Protein AF-A0A169YFP2-F1 (afdb_monomer_lite)

Sequence (176 aa):
MEELATPPTAYTSINGSKLRIAKGGKMVPLHTVLEIKTRTMRKPLAIRDVAPQLWISQTPNLVRAHHNYGEFDKAQTENVAAQIEEWENENEPALEKLGWLIKQITAIAKDCGGQAKVEYDPQGNRLVVSPDCGKRMLPADLYSKWNIESSYREPETAIIEHGGAEFTAEVKETRN

Structure (mmCIF, N/CA/C/O backbone):
data_AF-A0A169YFP2-F1
#
_entry.id   AF-A0A169YFP2-F1
#
loop_
_atom_site.group_PDB
_atom_site.id
_atom_site.type_symbol
_atom_site.label_atom_id
_atom_site.label_alt_id
_atom_site.label_comp_id
_atom_site.label_asym_id
_atom_site.label_entity_id
_atom_site.label_seq_id
_atom_site.pdbx_PDB_ins_code
_atom_site.Cartn_x
_atom_site.Cartn_y
_atom_site.Cartn_z
_atom_site.occupancy
_atom_site.B_iso_or_equiv
_atom_site.auth_seq_id
_atom_site.auth_comp_id
_atom_site.auth_asym_id
_atom_site.auth_atom_id
_atom_site.pdbx_PDB_model_num
ATOM 1 N N . MET A 1 1 ? 0.010 -32.913 -12.570 1.00 39.53 1 MET A N 1
ATOM 2 C CA . MET A 1 1 ? -1.255 -33.459 -12.042 1.00 39.53 1 MET A CA 1
ATOM 3 C C . MET A 1 1 ? -1.673 -32.503 -10.943 1.00 39.53 1 MET A C 1
ATOM 5 O O . MET A 1 1 ? -0.994 -32.439 -9.931 1.00 39.53 1 MET A O 1
ATOM 9 N N . GLU A 1 2 ? -2.630 -31.628 -11.231 1.00 47.50 2 GLU A N 1
ATOM 10 C CA . GLU A 1 2 ? -3.085 -30.599 -10.295 1.00 47.50 2 GLU A CA 1
ATOM 11 C C . GLU A 1 2 ? -4.056 -31.261 -9.313 1.00 47.50 2 GLU A C 1
ATOM 13 O O . GLU A 1 2 ? -5.073 -31.822 -9.718 1.00 47.50 2 GLU A O 1
ATOM 18 N N . GLU A 1 3 ? -3.678 -31.304 -8.039 1.00 55.47 3 GLU A N 1
ATOM 19 C CA . GLU A 1 3 ? -4.498 -31.868 -6.974 1.00 55.47 3 GLU A CA 1
ATOM 20 C C . GLU A 1 3 ? -5.675 -30.913 -6.723 1.00 55.47 3 GLU A C 1
ATOM 22 O O . GLU A 1 3 ? -5.519 -29.853 -6.115 1.00 55.47 3 GLU A O 1
ATOM 27 N N . LEU A 1 4 ? -6.850 -31.247 -7.265 1.00 55.12 4 LEU A N 1
ATOM 28 C CA . LEU A 1 4 ? -8.088 -30.517 -6.998 1.00 55.12 4 LEU A CA 1
ATOM 29 C C . LEU A 1 4 ? -8.367 -30.573 -5.494 1.00 55.12 4 LEU A C 1
ATOM 31 O O . LEU A 1 4 ? -8.584 -31.650 -4.940 1.00 55.12 4 LEU A O 1
ATOM 35 N N . ALA A 1 5 ? -8.344 -29.412 -4.839 1.00 62.41 5 ALA A N 1
ATOM 36 C CA . ALA A 1 5 ? -8.546 -29.302 -3.403 1.00 62.41 5 ALA A CA 1
ATOM 37 C C . ALA A 1 5 ? -9.868 -29.970 -2.989 1.00 62.41 5 ALA A C 1
ATOM 39 O O . ALA A 1 5 ? -10.952 -29.554 -3.408 1.00 62.41 5 ALA A O 1
ATOM 40 N N . THR A 1 6 ? -9.784 -31.003 -2.150 1.00 60.19 6 THR A N 1
ATOM 41 C CA . THR A 1 6 ? -10.959 -31.629 -1.539 1.00 60.19 6 THR A CA 1
ATOM 42 C C . THR A 1 6 ? -11.705 -30.604 -0.682 1.00 60.19 6 THR A C 1
ATOM 44 O O . THR A 1 6 ? -11.057 -29.876 0.080 1.00 60.19 6 THR A O 1
ATOM 47 N N . PRO A 1 7 ? -13.047 -30.527 -0.765 1.00 63.03 7 PRO A N 1
ATOM 48 C CA . PRO A 1 7 ? -13.817 -29.601 0.053 1.00 63.03 7 PRO A CA 1
ATOM 49 C C . PRO A 1 7 ? -13.563 -29.882 1.542 1.00 63.03 7 PRO A C 1
ATOM 51 O O . PRO A 1 7 ? -13.516 -31.048 1.939 1.00 63.03 7 PRO A O 1
ATOM 54 N N . PRO A 1 8 ? -13.385 -28.843 2.377 1.00 62.06 8 PRO A N 1
ATOM 55 C CA . PRO A 1 8 ? -13.068 -29.035 3.784 1.00 62.06 8 PRO A CA 1
ATOM 56 C C . PRO A 1 8 ? -14.184 -29.806 4.496 1.00 62.06 8 PRO A C 1
ATOM 58 O O . PRO A 1 8 ? -15.333 -29.375 4.536 1.00 62.06 8 PRO A O 1
ATOM 61 N N . THR A 1 9 ? -13.832 -30.952 5.077 1.00 61.62 9 THR A N 1
ATOM 62 C CA . THR A 1 9 ? -14.779 -31.883 5.713 1.00 61.62 9 THR A CA 1
ATOM 63 C C . THR A 1 9 ? -15.259 -31.399 7.089 1.00 61.62 9 THR A C 1
ATOM 65 O O . THR A 1 9 ? -16.273 -31.874 7.594 1.00 61.62 9 THR A O 1
ATOM 68 N N . ALA A 1 10 ? -14.561 -30.434 7.699 1.00 75.00 10 ALA A N 1
ATOM 69 C CA . ALA A 1 10 ? -14.863 -29.911 9.028 1.00 75.00 10 ALA A CA 1
ATOM 70 C C . ALA A 1 10 ? -15.229 -28.422 8.977 1.00 75.00 10 ALA A C 1
ATOM 72 O O . ALA A 1 10 ? -14.470 -27.592 8.472 1.00 75.00 10 ALA A O 1
ATOM 73 N N . TYR A 1 11 ? -16.385 -28.090 9.554 1.00 75.81 11 TYR A N 1
ATOM 74 C CA . TYR A 1 11 ? -16.873 -26.722 9.685 1.00 75.81 11 TYR A CA 1
ATOM 75 C C . TYR A 1 11 ? -17.122 -26.403 11.154 1.00 75.81 11 TYR A C 1
ATOM 77 O O . TYR A 1 11 ? -17.783 -27.165 11.858 1.00 75.81 11 TYR A O 1
ATOM 85 N N . THR A 1 12 ? -16.657 -25.244 11.601 1.00 78.44 12 THR A N 1
ATOM 86 C CA . THR A 1 12 ? -17.082 -24.660 12.870 1.00 78.44 12 THR A CA 1
ATOM 87 C C . THR A 1 12 ? -18.380 -23.897 12.631 1.00 78.44 12 THR A C 1
ATOM 89 O O . THR A 1 12 ? -18.433 -22.996 11.789 1.00 78.44 12 THR A O 1
ATOM 92 N N . SER A 1 13 ? -19.429 -24.277 13.359 1.00 74.75 13 SER A N 1
ATOM 93 C CA . SER A 1 13 ? -20.693 -23.537 13.389 1.00 74.75 13 SER A CA 1
ATOM 94 C C . SER A 1 13 ? -20.652 -22.535 14.535 1.00 74.75 13 SER A C 1
ATOM 96 O O . SER A 1 13 ? -20.185 -22.866 15.624 1.00 74.75 13 SER A O 1
ATOM 98 N N . ILE A 1 14 ? -21.136 -21.318 14.297 1.00 73.00 14 ILE A N 1
ATOM 99 C CA . ILE A 1 14 ? -21.313 -20.323 15.357 1.00 73.00 14 ILE A CA 1
ATOM 100 C C . ILE A 1 14 ? -22.767 -20.400 15.829 1.00 73.00 14 ILE A C 1
ATOM 102 O O . ILE A 1 14 ? -23.687 -20.284 15.019 1.00 73.00 14 ILE A O 1
ATOM 106 N N . ASN A 1 15 ? -22.981 -20.610 17.132 1.00 72.81 15 ASN A N 1
ATOM 107 C CA . ASN A 1 15 ? -24.323 -20.702 17.713 1.00 72.81 15 ASN A CA 1
ATOM 108 C C . ASN A 1 15 ? -25.152 -19.453 17.375 1.00 72.81 15 ASN A C 1
ATOM 110 O O . ASN A 1 15 ? -24.730 -18.330 17.637 1.00 72.81 15 ASN A O 1
ATOM 114 N N . GLY A 1 16 ? -26.336 -19.659 16.790 1.00 73.94 16 GLY A N 1
ATOM 115 C CA . GLY A 1 16 ? -27.226 -18.575 16.358 1.00 73.94 16 GLY A CA 1
ATOM 116 C C . GLY A 1 16 ? -26.896 -17.959 14.990 1.00 73.94 16 GLY A C 1
ATOM 117 O O . GLY A 1 16 ? -27.592 -17.037 14.572 1.00 73.94 16 GLY A O 1
ATOM 118 N N . SER A 1 17 ? -25.891 -18.468 14.268 1.00 75.75 17 SER A N 1
ATOM 119 C CA . SER A 1 17 ? -25.529 -18.021 12.918 1.00 75.75 17 SER A CA 1
ATOM 120 C C . SER A 1 17 ? -25.736 -19.114 11.868 1.00 75.75 17 SER A C 1
ATOM 122 O O . SER A 1 17 ? -25.586 -20.304 12.138 1.00 75.75 17 SER A O 1
ATOM 124 N N . LYS A 1 18 ? -26.045 -18.703 10.630 1.00 80.44 18 LYS A N 1
ATOM 125 C CA . LYS A 1 18 ? -25.998 -19.580 9.445 1.00 80.44 18 LYS A CA 1
ATOM 126 C C . LYS A 1 18 ? -24.585 -19.670 8.842 1.00 80.44 18 LYS A C 1
ATOM 128 O O . LYS A 1 18 ? -24.387 -20.413 7.881 1.00 80.44 18 LYS A O 1
ATOM 133 N N . LEU A 1 19 ? -23.615 -18.913 9.368 1.00 77.75 19 LEU A N 1
ATOM 134 C CA . LEU A 1 19 ? -22.230 -18.904 8.904 1.00 77.75 19 LEU A CA 1
ATOM 135 C C . LEU A 1 19 ? -21.528 -20.214 9.276 1.00 77.75 19 LEU A C 1
ATOM 137 O O . LEU A 1 19 ? -21.498 -20.623 10.437 1.00 77.75 19 LEU A O 1
ATOM 141 N N . ARG A 1 20 ? -20.922 -20.852 8.273 1.00 77.75 20 ARG A N 1
ATOM 142 C CA . ARG A 1 20 ? -20.087 -22.045 8.433 1.00 77.75 20 ARG A CA 1
ATOM 143 C C . ARG A 1 20 ? -18.652 -21.668 8.111 1.00 77.75 20 ARG A C 1
ATOM 145 O O . ARG A 1 20 ? -18.362 -21.282 6.982 1.00 77.75 20 ARG A O 1
ATOM 152 N N . ILE A 1 21 ? -17.761 -21.786 9.088 1.00 75.88 21 ILE A N 1
ATOM 153 C CA . ILE A 1 21 ? -16.342 -21.478 8.902 1.00 75.88 21 ILE A CA 1
ATOM 154 C C . ILE A 1 21 ? -15.598 -22.782 8.656 1.00 75.88 21 ILE A C 1
ATOM 156 O O . ILE A 1 21 ? -15.633 -23.679 9.493 1.00 75.88 21 ILE A O 1
ATOM 160 N N . ALA A 1 22 ? -14.897 -22.875 7.532 1.00 82.56 22 ALA A N 1
ATOM 161 C CA . ALA A 1 22 ? -13.922 -23.926 7.286 1.00 82.56 22 ALA A CA 1
ATOM 162 C C . ALA A 1 22 ? -12.524 -23.317 7.245 1.00 82.56 22 ALA A C 1
ATOM 164 O O . ALA A 1 22 ? -12.312 -22.278 6.620 1.00 82.56 22 ALA A O 1
ATOM 165 N N . LYS A 1 23 ? -11.560 -23.983 7.886 1.00 79.50 23 LYS A N 1
ATOM 166 C CA . LYS A 1 23 ? -10.148 -23.698 7.633 1.00 79.50 23 LYS A CA 1
ATOM 167 C C . LYS A 1 23 ? -9.789 -24.322 6.287 1.00 79.50 23 LYS A C 1
ATOM 169 O O . LYS A 1 23 ? -9.991 -25.516 6.089 1.00 79.50 23 LYS A O 1
ATOM 174 N N . GLY A 1 24 ? -9.288 -23.506 5.371 1.00 82.62 24 GLY A N 1
ATOM 175 C CA . GLY A 1 24 ? -8.865 -23.931 4.044 1.00 82.62 24 GLY A CA 1
ATOM 176 C C . GLY A 1 24 ? -7.747 -23.040 3.516 1.00 82.62 24 GLY A C 1
ATOM 177 O O . GLY A 1 24 ? -7.437 -22.007 4.109 1.00 82.62 24 GLY A O 1
ATOM 178 N N . GLY A 1 25 ? -7.157 -23.453 2.396 1.00 85.12 25 GLY A N 1
ATOM 179 C CA . GLY A 1 25 ? -6.008 -22.781 1.792 1.00 85.12 25 GLY A CA 1
ATOM 180 C C . GLY A 1 25 ? -4.666 -23.227 2.376 1.00 85.12 25 GLY A C 1
ATOM 181 O O . GLY A 1 25 ? -4.595 -24.003 3.328 1.00 85.12 25 GLY A O 1
ATOM 182 N N . LYS A 1 26 ? -3.587 -22.736 1.765 1.00 87.19 26 LYS A N 1
ATOM 183 C CA . LYS A 1 26 ? -2.204 -22.935 2.205 1.00 87.19 26 LYS A CA 1
ATOM 184 C C . LYS A 1 26 ? -1.490 -21.592 2.224 1.00 87.19 26 LYS A C 1
ATOM 186 O O . LYS A 1 26 ? -1.809 -20.715 1.423 1.00 87.19 26 LYS A O 1
ATOM 191 N N . MET A 1 27 ? -0.522 -21.446 3.118 1.00 88.19 27 MET A N 1
ATOM 192 C CA . MET A 1 27 ? 0.351 -20.279 3.120 1.00 88.19 27 MET A CA 1
ATOM 193 C C . MET A 1 27 ? 1.169 -20.259 1.824 1.00 88.19 27 MET A C 1
ATOM 195 O O . MET A 1 27 ? 1.801 -21.255 1.471 1.00 88.19 27 MET A O 1
ATOM 199 N N . VAL A 1 28 ? 1.133 -19.133 1.113 1.00 88.38 28 VAL A N 1
ATOM 200 C CA . VAL A 1 28 ? 1.931 -18.902 -0.094 1.00 88.38 28 VAL A CA 1
ATOM 201 C C . VAL A 1 28 ? 3.107 -18.009 0.299 1.00 88.38 28 VAL A C 1
ATOM 203 O O . VAL A 1 28 ? 2.869 -16.921 0.825 1.00 88.38 28 VAL A O 1
ATOM 206 N N . PRO A 1 29 ? 4.365 -18.435 0.093 1.00 89.44 29 PRO A N 1
ATOM 207 C CA . PRO A 1 29 ? 5.508 -17.578 0.377 1.00 89.44 29 PRO A CA 1
ATOM 208 C C . PRO A 1 29 ? 5.451 -16.301 -0.469 1.00 89.44 29 PRO A C 1
ATOM 210 O O . PRO A 1 29 ? 5.283 -16.378 -1.686 1.00 89.44 29 PRO A O 1
ATOM 213 N N . LEU A 1 30 ? 5.625 -15.129 0.148 1.00 87.50 30 LEU A N 1
ATOM 214 C CA . LEU A 1 30 ? 5.482 -13.831 -0.534 1.00 87.50 30 LEU A CA 1
ATOM 215 C C . LEU A 1 30 ? 6.425 -13.670 -1.738 1.00 87.50 30 LEU A C 1
ATOM 217 O O . LEU A 1 30 ? 6.036 -13.120 -2.762 1.00 87.50 30 LEU A O 1
ATOM 221 N N . HIS A 1 31 ? 7.624 -14.257 -1.675 1.00 86.00 31 HIS A N 1
ATOM 222 C CA . HIS A 1 31 ? 8.581 -14.277 -2.787 1.00 86.00 31 HIS A CA 1
ATOM 223 C C . HIS A 1 31 ? 8.121 -15.104 -4.004 1.00 86.00 31 HIS A C 1
ATOM 225 O O . HIS A 1 31 ? 8.819 -15.132 -5.012 1.00 86.00 31 HIS A O 1
ATOM 231 N N . THR A 1 32 ? 6.981 -15.798 -3.922 1.00 91.50 32 THR A N 1
ATOM 232 C CA . THR A 1 32 ? 6.355 -16.516 -5.049 1.00 91.50 32 THR A CA 1
ATOM 233 C C . THR A 1 32 ? 5.142 -15.779 -5.620 1.00 91.50 32 THR A C 1
ATOM 235 O O . THR A 1 32 ? 4.590 -16.199 -6.634 1.00 91.50 32 THR A O 1
ATOM 238 N N . VAL A 1 33 ? 4.729 -14.673 -4.992 1.00 94.56 33 VAL A N 1
ATOM 239 C CA . VAL A 1 33 ? 3.627 -13.827 -5.458 1.00 94.56 33 VAL A CA 1
ATOM 240 C C . VAL A 1 33 ? 4.139 -12.891 -6.552 1.00 94.56 33 VAL A C 1
ATOM 242 O O . VAL A 1 33 ? 5.261 -12.388 -6.469 1.00 94.56 33 VAL A O 1
ATOM 245 N N . LEU A 1 34 ? 3.311 -12.680 -7.577 1.00 96.31 34 LEU A N 1
ATOM 246 C CA . LEU A 1 34 ? 3.569 -11.770 -8.691 1.00 96.31 34 LEU A CA 1
ATOM 247 C C . LEU A 1 34 ? 2.562 -10.617 -8.659 1.00 96.31 34 LEU A C 1
ATOM 249 O O . LEU A 1 34 ? 1.357 -10.861 -8.589 1.00 96.31 34 LEU A O 1
ATOM 253 N N . GLU A 1 35 ? 3.039 -9.384 -8.803 1.00 96.62 35 GLU A N 1
ATOM 254 C CA . GLU A 1 35 ? 2.198 -8.241 -9.170 1.00 96.62 35 GLU A CA 1
ATOM 255 C C . GLU A 1 35 ? 2.253 -8.071 -10.692 1.00 96.62 35 GLU A C 1
ATOM 257 O O . GLU A 1 35 ? 3.333 -7.900 -11.251 1.00 96.62 35 GLU A O 1
ATOM 262 N N . ILE A 1 36 ? 1.112 -8.096 -11.386 1.00 96.62 36 ILE A N 1
ATOM 263 C CA . ILE A 1 36 ? 1.067 -7.922 -12.848 1.00 96.62 36 ILE A CA 1
ATOM 264 C C . ILE A 1 36 ? 0.568 -6.518 -13.176 1.00 96.62 36 ILE A C 1
ATOM 266 O O . ILE A 1 36 ? -0.536 -6.131 -12.792 1.00 96.62 36 ILE A O 1
ATOM 270 N N . LYS A 1 37 ? 1.359 -5.762 -13.942 1.00 95.44 37 LYS A N 1
ATOM 271 C CA . LYS A 1 37 ? 0.997 -4.428 -14.422 1.00 95.44 37 LYS A CA 1
ATOM 272 C C . LYS A 1 37 ? 1.148 -4.322 -15.933 1.00 95.44 37 LYS A C 1
ATOM 274 O O . LYS A 1 37 ? 2.162 -4.696 -16.520 1.00 95.44 37 LYS A O 1
ATOM 279 N N . THR A 1 38 ? 0.147 -3.712 -16.551 1.00 94.88 38 THR A N 1
ATOM 280 C CA . THR A 1 38 ? 0.154 -3.367 -17.971 1.00 94.88 38 THR A CA 1
ATOM 281 C C . THR A 1 38 ? 0.214 -1.862 -18.162 1.00 94.88 38 THR A C 1
ATOM 283 O O . THR A 1 38 ? -0.450 -1.114 -17.436 1.00 94.88 38 THR A O 1
ATOM 286 N N . ARG A 1 39 ? 0.956 -1.390 -19.166 1.00 94.56 39 ARG A N 1
ATOM 287 C CA . ARG A 1 39 ? 1.031 0.044 -19.474 1.00 94.56 39 ARG A CA 1
ATOM 288 C C . ARG A 1 39 ? 1.269 0.302 -20.955 1.00 94.56 39 ARG A C 1
ATOM 290 O O . ARG A 1 39 ? 1.843 -0.527 -21.640 1.00 94.56 39 ARG A O 1
ATOM 297 N N . THR A 1 40 ? 0.853 1.448 -21.481 1.00 94.81 40 THR A N 1
ATOM 298 C CA . THR A 1 40 ? 1.222 1.809 -22.858 1.00 94.81 40 THR A CA 1
ATOM 299 C C . THR A 1 40 ? 2.734 2.027 -22.973 1.00 94.81 40 THR A C 1
ATOM 301 O O . THR A 1 40 ? 3.326 2.660 -22.098 1.00 94.81 40 THR A O 1
ATOM 304 N N . MET A 1 41 ? 3.355 1.582 -24.072 1.00 92.81 41 MET A N 1
ATOM 305 C CA . MET A 1 41 ? 4.771 1.855 -24.367 1.00 92.81 41 MET A CA 1
ATOM 306 C C . MET A 1 41 ? 5.098 3.358 -24.360 1.00 92.81 41 MET A C 1
ATOM 308 O O . MET A 1 41 ? 6.217 3.752 -24.057 1.00 92.81 41 MET A O 1
ATOM 312 N N . ARG A 1 42 ? 4.116 4.220 -24.663 1.00 94.19 42 ARG A N 1
ATOM 313 C CA . ARG A 1 42 ? 4.292 5.684 -24.710 1.00 94.19 42 ARG A CA 1
ATOM 314 C C . ARG A 1 42 ? 4.506 6.327 -23.343 1.00 94.19 42 ARG A C 1
ATOM 316 O O . ARG A 1 42 ? 4.944 7.469 -23.271 1.00 94.19 42 ARG A O 1
ATOM 323 N N . LYS A 1 43 ? 4.137 5.630 -22.268 1.00 93.19 43 LYS A N 1
ATOM 324 C CA . LYS A 1 43 ? 4.273 6.099 -20.889 1.00 93.19 43 LYS 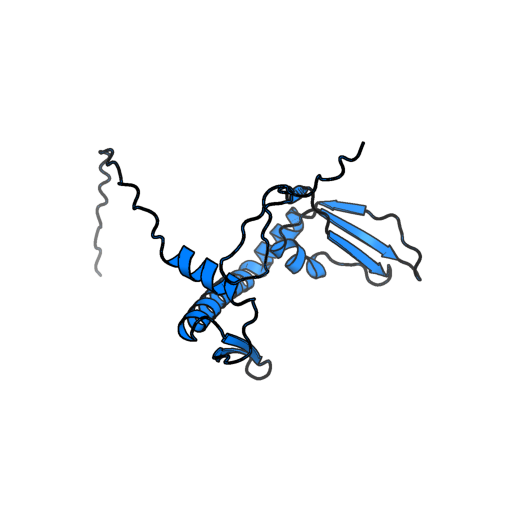A CA 1
ATOM 325 C C . LYS A 1 43 ? 4.681 4.913 -20.015 1.00 93.19 43 LYS A C 1
ATOM 327 O O . LYS A 1 43 ? 3.809 4.368 -19.334 1.00 93.19 43 LYS A O 1
ATOM 332 N N . PRO A 1 44 ? 5.961 4.499 -20.069 1.00 88.81 44 PRO A N 1
ATOM 333 C CA . PRO A 1 44 ? 6.457 3.367 -19.297 1.00 88.81 44 PRO A CA 1
ATOM 334 C C . PRO A 1 44 ? 6.140 3.505 -17.808 1.00 88.81 44 PRO A C 1
ATOM 336 O O . PRO A 1 44 ? 6.068 4.615 -17.277 1.00 88.81 44 PRO A O 1
ATOM 339 N N . LEU A 1 45 ? 5.913 2.375 -17.142 1.00 92.06 45 LEU A N 1
ATOM 340 C CA . LEU A 1 45 ? 5.562 2.348 -15.724 1.00 92.06 45 LEU A CA 1
ATOM 341 C C . LEU A 1 45 ? 6.822 2.429 -14.856 1.00 92.06 45 LEU A C 1
ATOM 343 O O . LEU A 1 45 ? 7.573 1.454 -14.768 1.00 92.06 45 LEU A O 1
ATOM 347 N N . ALA A 1 46 ? 7.038 3.567 -14.197 1.00 93.12 46 ALA A N 1
ATOM 348 C CA . ALA A 1 46 ? 8.159 3.732 -13.282 1.00 93.12 46 ALA A CA 1
ATOM 349 C C . ALA A 1 46 ? 7.922 2.951 -11.983 1.00 93.12 46 ALA A C 1
ATOM 351 O O . ALA A 1 46 ? 6.789 2.822 -11.522 1.00 93.12 46 ALA A O 1
ATOM 352 N N . ILE A 1 47 ? 8.997 2.464 -11.354 1.00 94.06 47 ILE A N 1
ATOM 353 C CA . ILE A 1 47 ? 8.891 1.770 -10.060 1.00 94.06 47 ILE A CA 1
ATOM 354 C C . ILE A 1 47 ? 8.258 2.669 -9.004 1.00 94.06 47 ILE A C 1
ATOM 356 O O . ILE A 1 47 ? 7.364 2.216 -8.304 1.00 94.06 47 ILE A O 1
ATOM 360 N N . ARG A 1 48 ? 8.637 3.951 -8.945 1.00 95.19 48 ARG A N 1
ATOM 361 C CA . ARG A 1 48 ? 8.072 4.913 -7.986 1.00 95.19 48 ARG A CA 1
ATOM 362 C C . ARG A 1 48 ? 6.541 5.029 -8.057 1.00 95.19 48 ARG A C 1
ATOM 364 O O . ARG A 1 48 ? 5.921 5.305 -7.038 1.00 95.19 48 ARG A O 1
ATOM 371 N N . ASP A 1 49 ? 5.928 4.757 -9.213 1.00 94.94 49 ASP A N 1
ATOM 372 C CA . ASP A 1 49 ? 4.466 4.794 -9.385 1.00 94.94 49 ASP A CA 1
ATOM 373 C C . ASP A 1 49 ? 3.749 3.588 -8.748 1.00 94.94 49 ASP A C 1
ATOM 375 O O . ASP A 1 49 ? 2.539 3.632 -8.523 1.00 94.94 49 ASP A O 1
ATOM 379 N N . VAL A 1 50 ? 4.469 2.490 -8.496 1.00 96.00 50 VAL A N 1
ATOM 380 C CA . VAL A 1 50 ? 3.919 1.232 -7.958 1.00 96.00 50 VAL A CA 1
ATOM 381 C C . VAL A 1 50 ? 4.562 0.790 -6.648 1.00 96.00 50 VAL A C 1
ATOM 383 O O . VAL A 1 50 ? 3.986 -0.039 -5.948 1.00 96.00 50 VAL A O 1
ATOM 386 N N . ALA A 1 51 ? 5.708 1.364 -6.288 1.00 97.25 51 ALA A N 1
ATOM 387 C CA . ALA A 1 51 ? 6.458 1.051 -5.081 1.00 97.25 51 ALA A CA 1
ATOM 388 C C . ALA A 1 51 ? 5.610 1.113 -3.800 1.00 97.25 51 ALA A C 1
ATOM 390 O O . ALA A 1 51 ? 5.685 0.145 -3.050 1.00 97.25 51 ALA A O 1
ATOM 391 N N . PRO A 1 52 ? 4.720 2.108 -3.573 1.00 97.31 52 PRO A N 1
ATOM 392 C CA . PRO A 1 52 ? 3.871 2.105 -2.379 1.00 97.31 52 PRO A CA 1
ATOM 393 C C . PRO A 1 52 ? 3.005 0.843 -2.259 1.00 97.31 52 PRO A C 1
ATOM 395 O O . PRO A 1 52 ? 2.845 0.289 -1.172 1.00 97.31 52 PRO A O 1
ATOM 398 N N . GLN A 1 53 ? 2.456 0.371 -3.385 1.00 97.25 53 GLN A N 1
ATOM 399 C CA . GLN A 1 53 ? 1.633 -0.836 -3.419 1.00 97.25 53 GLN A CA 1
ATOM 400 C C . GLN A 1 53 ? 2.489 -2.089 -3.197 1.00 97.25 53 GLN A C 1
ATOM 402 O O . GLN A 1 53 ? 2.114 -2.945 -2.403 1.00 97.25 53 GLN A O 1
ATOM 407 N N . LEU A 1 54 ? 3.634 -2.191 -3.879 1.00 96.75 54 LEU A N 1
ATOM 408 C CA . LEU A 1 54 ? 4.539 -3.337 -3.757 1.00 96.75 54 LEU A CA 1
ATOM 409 C C . LEU A 1 54 ? 5.141 -3.453 -2.352 1.00 96.75 54 LEU A C 1
ATOM 411 O O . LEU A 1 54 ? 5.304 -4.561 -1.844 1.00 96.75 54 LEU A O 1
ATOM 415 N N . TRP A 1 55 ? 5.435 -2.311 -1.726 1.00 97.12 55 TRP A N 1
ATOM 416 C CA . TRP A 1 55 ? 5.921 -2.219 -0.357 1.00 97.12 55 TRP A CA 1
ATOM 417 C C . TRP A 1 55 ? 4.855 -2.697 0.631 1.00 97.12 55 TRP A C 1
ATOM 419 O O . TRP A 1 55 ? 5.111 -3.623 1.396 1.00 97.12 55 TRP A O 1
ATOM 429 N N . ILE A 1 56 ? 3.623 -2.168 0.580 1.00 95.75 56 ILE A N 1
ATOM 430 C CA . ILE A 1 56 ? 2.584 -2.581 1.542 1.00 95.75 56 ILE A CA 1
ATOM 431 C C . ILE A 1 56 ? 2.173 -4.050 1.360 1.00 95.75 56 ILE A C 1
ATOM 433 O O . ILE A 1 56 ? 1.852 -4.724 2.336 1.00 95.75 56 ILE A O 1
ATOM 437 N N . SER A 1 57 ? 2.203 -4.569 0.127 1.00 94.38 57 SER A N 1
ATOM 438 C CA . SER A 1 57 ? 1.890 -5.972 -0.162 1.00 94.38 57 SER A CA 1
ATOM 439 C C . SER A 1 57 ? 3.086 -6.913 -0.013 1.00 94.38 57 SER A C 1
ATOM 441 O O . SER A 1 57 ? 2.919 -8.122 -0.187 1.00 94.38 57 SER A O 1
ATOM 443 N N . GLN A 1 58 ? 4.283 -6.383 0.274 1.00 94.56 58 GLN A N 1
ATOM 444 C CA . GLN A 1 58 ? 5.534 -7.138 0.393 1.00 94.56 58 GLN A CA 1
ATOM 445 C C . GLN A 1 58 ? 5.762 -8.069 -0.814 1.00 94.56 58 GLN A C 1
ATOM 447 O O . GLN A 1 58 ? 6.079 -9.250 -0.673 1.00 94.56 58 GLN A O 1
ATOM 452 N N . THR A 1 59 ? 5.526 -7.551 -2.025 1.00 95.62 59 THR A N 1
ATOM 453 C CA . THR A 1 59 ? 5.560 -8.320 -3.281 1.00 95.62 59 THR A CA 1
ATOM 454 C C . THR A 1 59 ? 6.763 -7.901 -4.131 1.00 95.62 59 THR A C 1
ATOM 456 O O . THR A 1 59 ? 6.684 -6.906 -4.849 1.00 95.62 59 THR A O 1
ATOM 459 N N . PRO A 1 60 ? 7.888 -8.640 -4.084 1.00 95.50 60 PRO A N 1
ATOM 460 C CA . PRO A 1 60 ? 9.119 -8.230 -4.759 1.00 95.50 60 PRO A CA 1
ATOM 461 C C . PRO A 1 60 ? 9.151 -8.575 -6.251 1.00 95.50 60 PRO A C 1
ATOM 463 O O . PRO A 1 60 ? 10.006 -8.059 -6.961 1.00 95.50 60 PRO A O 1
ATOM 466 N N . ASN A 1 61 ? 8.266 -9.449 -6.743 1.00 97.12 61 ASN A N 1
ATOM 467 C CA . ASN A 1 61 ? 8.252 -9.834 -8.153 1.00 97.12 61 ASN A CA 1
ATOM 468 C C . ASN A 1 61 ? 7.191 -9.037 -8.909 1.00 97.12 61 ASN A C 1
ATOM 470 O O . ASN A 1 61 ? 5.987 -9.248 -8.738 1.00 97.12 61 ASN A O 1
ATOM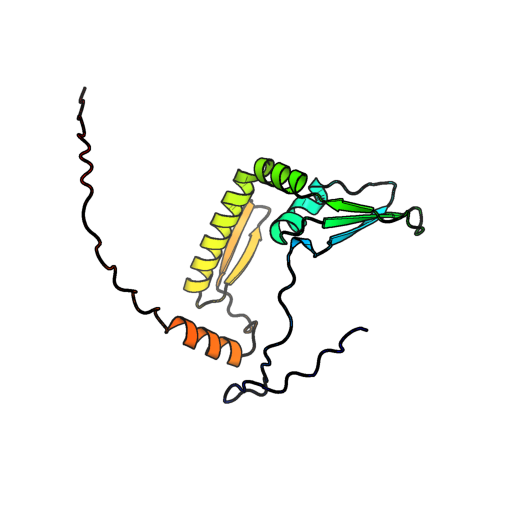 474 N N . LEU A 1 62 ? 7.648 -8.153 -9.784 1.00 96.75 62 LEU A N 1
ATOM 475 C CA . LEU A 1 62 ? 6.801 -7.348 -10.644 1.00 96.75 62 LEU A CA 1
ATOM 476 C C . LEU A 1 62 ? 6.863 -7.893 -12.071 1.00 96.75 62 LEU A C 1
ATOM 478 O O . LEU A 1 62 ? 7.936 -8.034 -12.651 1.00 96.75 62 LEU A O 1
ATOM 482 N N . VAL A 1 63 ? 5.702 -8.165 -12.655 1.00 96.38 63 VAL A N 1
ATOM 483 C CA . VAL A 1 63 ? 5.562 -8.495 -14.069 1.00 96.38 63 VAL A CA 1
ATOM 484 C C . VAL A 1 63 ? 5.054 -7.271 -14.812 1.00 96.38 63 VAL A C 1
ATOM 486 O O . VAL A 1 63 ? 3.915 -6.844 -14.609 1.00 96.38 63 VAL A O 1
ATOM 489 N N . ARG A 1 64 ? 5.878 -6.716 -15.703 1.00 93.88 64 ARG A N 1
ATOM 490 C CA . ARG A 1 64 ? 5.482 -5.604 -16.575 1.00 93.88 64 ARG A CA 1
ATOM 491 C C . ARG A 1 64 ? 5.290 -6.070 -18.005 1.00 93.88 64 ARG A C 1
ATOM 493 O O . ARG A 1 64 ? 6.158 -6.722 -18.583 1.00 93.88 64 ARG A O 1
ATOM 500 N N . ALA A 1 65 ? 4.168 -5.668 -18.591 1.00 94.19 65 ALA A N 1
ATOM 501 C CA . ALA A 1 65 ? 3.924 -5.779 -20.021 1.00 94.19 65 ALA A CA 1
ATOM 502 C C . ALA A 1 65 ? 3.546 -4.408 -20.584 1.00 94.19 65 ALA A C 1
ATOM 504 O O . ALA A 1 65 ? 2.595 -3.766 -20.120 1.00 94.19 65 ALA A O 1
ATOM 505 N N . HIS A 1 66 ? 4.293 -3.954 -21.587 1.00 94.31 66 HIS A N 1
ATOM 506 C CA . HIS A 1 66 ? 3.968 -2.726 -22.296 1.00 94.31 66 HIS A CA 1
ATOM 507 C C . HIS A 1 66 ? 3.168 -3.041 -23.558 1.00 94.31 66 HIS A C 1
ATOM 509 O O . HIS A 1 66 ? 3.398 -4.069 -24.184 1.00 94.31 66 HIS A O 1
ATOM 515 N N . HIS A 1 67 ? 2.218 -2.177 -23.919 1.00 95.06 67 HIS A N 1
ATOM 516 C CA . HIS A 1 67 ? 1.425 -2.348 -25.134 1.00 95.06 67 HIS A CA 1
ATOM 517 C C . HIS A 1 67 ? 1.520 -1.157 -26.086 1.00 95.06 67 HIS A C 1
ATOM 519 O O . HIS A 1 67 ? 1.578 0.008 -25.669 1.00 95.06 67 HIS A O 1
ATOM 525 N N . ASN A 1 68 ? 1.440 -1.450 -27.379 1.00 96.00 68 ASN A N 1
ATOM 526 C CA . ASN A 1 68 ? 1.253 -0.482 -28.448 1.00 96.00 68 ASN A CA 1
ATOM 527 C C . ASN A 1 68 ? -0.092 -0.762 -29.121 1.00 96.00 68 ASN A C 1
ATOM 529 O O . ASN A 1 68 ? -0.291 -1.814 -29.712 1.00 96.00 68 ASN A O 1
ATOM 533 N N . TYR A 1 69 ? -1.060 0.143 -28.950 1.00 94.31 69 TYR A N 1
ATOM 534 C CA . TYR A 1 69 ? -2.423 -0.007 -29.490 1.00 94.31 69 TYR A CA 1
ATOM 535 C C . TYR A 1 69 ? -3.158 -1.319 -29.136 1.00 94.31 69 TYR A C 1
ATOM 537 O O . TYR A 1 69 ? -4.101 -1.703 -29.815 1.00 94.31 69 TYR A O 1
ATOM 545 N N . GLY A 1 70 ? -2.776 -1.964 -28.029 1.00 93.38 70 GLY A N 1
ATOM 546 C CA . GLY A 1 70 ? -3.432 -3.178 -27.522 1.00 93.38 70 GLY A CA 1
ATOM 547 C C . GLY A 1 70 ? -2.657 -4.460 -27.824 1.00 93.38 70 GLY A C 1
ATOM 548 O O . GLY A 1 70 ? -2.978 -5.500 -27.259 1.00 93.38 70 GLY A O 1
ATOM 549 N N . GLU A 1 71 ? -1.603 -4.377 -28.634 1.00 96.19 71 GLU A N 1
ATOM 550 C CA . GLU A 1 71 ? -0.624 -5.448 -28.806 1.00 96.19 71 GLU A CA 1
ATOM 551 C C . GLU A 1 71 ? 0.449 -5.339 -27.720 1.00 96.19 71 GLU A C 1
ATOM 553 O O . GLU A 1 71 ? 1.040 -4.271 -27.541 1.00 96.19 71 GLU A O 1
ATOM 558 N N . PHE A 1 72 ? 0.651 -6.416 -26.961 1.00 94.94 72 PHE A N 1
ATOM 559 C CA . PHE A 1 72 ? 1.573 -6.458 -25.828 1.00 94.94 72 PHE A CA 1
ATOM 560 C C . PHE A 1 72 ? 2.927 -7.026 -26.232 1.00 94.94 72 PHE A C 1
ATOM 562 O O . PHE A 1 72 ? 3.004 -8.088 -26.850 1.00 94.94 72 PHE A O 1
ATOM 569 N N . ASP A 1 73 ? 3.988 -6.371 -25.774 1.00 89.06 73 ASP A N 1
ATOM 570 C CA . ASP A 1 73 ? 5.317 -6.960 -25.771 1.00 89.06 73 ASP A CA 1
ATOM 571 C C . ASP A 1 73 ? 5.386 -8.137 -24.797 1.00 89.06 73 ASP A C 1
ATOM 573 O O . ASP A 1 73 ? 4.567 -8.294 -23.881 1.00 89.06 73 ASP A O 1
ATOM 577 N N . LYS A 1 74 ? 6.430 -8.951 -24.957 1.00 91.38 74 LYS A N 1
ATOM 578 C CA . LYS A 1 74 ? 6.724 -10.040 -24.032 1.00 91.38 74 LYS A CA 1
ATOM 579 C C . LYS A 1 74 ? 6.851 -9.500 -22.604 1.00 91.38 74 LYS A C 1
ATOM 581 O O . LYS A 1 74 ? 7.740 -8.701 -22.314 1.00 91.38 74 LYS A O 1
ATOM 586 N N . ALA A 1 75 ? 5.992 -9.995 -21.715 1.00 92.06 75 ALA A N 1
ATOM 587 C CA . ALA A 1 75 ? 6.037 -9.654 -20.303 1.00 92.06 75 ALA A CA 1
ATOM 588 C C . ALA A 1 75 ? 7.370 -10.090 -19.675 1.00 92.06 75 ALA A C 1
ATOM 590 O O . ALA A 1 75 ? 7.857 -11.198 -19.928 1.00 92.06 75 ALA A O 1
ATOM 591 N N . GLN A 1 76 ? 7.944 -9.225 -18.844 1.00 89.31 76 GLN A N 1
ATOM 592 C CA . GLN A 1 76 ? 9.165 -9.510 -18.093 1.00 89.31 76 GLN A CA 1
ATOM 593 C C . GLN A 1 76 ? 8.836 -9.617 -16.613 1.00 89.31 76 GLN A C 1
ATOM 595 O O . GLN A 1 76 ? 8.072 -8.806 -16.099 1.00 89.31 76 GLN A O 1
ATOM 600 N N . THR A 1 77 ? 9.392 -10.633 -15.951 1.00 94.88 77 THR A N 1
ATOM 601 C CA . THR A 1 77 ? 9.352 -10.754 -14.490 1.00 94.88 77 THR A CA 1
ATOM 602 C C . THR A 1 77 ? 10.627 -10.156 -13.930 1.00 94.88 77 THR A C 1
ATOM 604 O O . THR A 1 77 ? 11.723 -10.569 -14.304 1.00 94.88 77 THR A O 1
ATOM 607 N N . GLU A 1 78 ? 10.474 -9.192 -13.041 1.00 95.00 78 GLU A N 1
ATOM 608 C CA . GLU A 1 78 ? 11.555 -8.408 -12.472 1.00 95.00 78 GLU A CA 1
ATOM 609 C C . GLU A 1 78 ? 11.499 -8.554 -10.954 1.00 95.00 78 GLU A C 1
ATOM 611 O O . GLU A 1 78 ? 10.452 -8.335 -10.343 1.00 95.00 78 GLU A O 1
ATOM 616 N N . ASN A 1 79 ? 12.618 -8.936 -10.339 1.00 96.12 79 ASN A N 1
ATOM 617 C CA . ASN A 1 79 ? 12.757 -8.832 -8.892 1.00 96.12 79 ASN A CA 1
ATOM 618 C C . ASN A 1 79 ? 13.161 -7.393 -8.562 1.00 96.12 79 ASN A C 1
ATOM 620 O O . ASN A 1 79 ? 14.257 -6.958 -8.910 1.00 96.12 79 ASN A O 1
ATOM 624 N N . VAL A 1 80 ? 12.260 -6.666 -7.909 1.00 96.75 80 VAL A N 1
ATOM 625 C CA . VAL A 1 80 ? 12.382 -5.232 -7.630 1.00 96.75 80 VAL A CA 1
ATOM 626 C C . VAL A 1 80 ? 12.595 -4.945 -6.140 1.00 96.75 80 VAL A C 1
ATOM 628 O O . VAL A 1 80 ? 12.415 -3.811 -5.708 1.00 96.75 80 VAL A O 1
ATOM 631 N N . ALA A 1 81 ? 13.000 -5.946 -5.347 1.00 96.50 81 ALA A N 1
ATOM 632 C CA . ALA A 1 81 ? 13.179 -5.816 -3.897 1.00 96.50 81 ALA A CA 1
ATOM 633 C C . ALA A 1 81 ? 14.116 -4.657 -3.512 1.00 96.50 81 ALA A C 1
ATOM 635 O O . ALA A 1 81 ? 13.744 -3.822 -2.697 1.00 96.50 81 ALA A O 1
ATOM 636 N N . ALA A 1 82 ? 15.275 -4.548 -4.170 1.00 97.75 82 ALA A N 1
ATOM 637 C CA . ALA A 1 82 ? 16.230 -3.465 -3.913 1.00 97.75 82 ALA A CA 1
ATOM 638 C C . ALA A 1 82 ? 15.648 -2.072 -4.221 1.00 97.75 82 ALA A C 1
ATOM 640 O O . ALA A 1 82 ? 15.957 -1.100 -3.545 1.00 97.75 82 ALA A O 1
ATOM 641 N N . GLN A 1 83 ? 14.774 -1.970 -5.225 1.00 98.00 83 GLN A N 1
ATOM 642 C CA . GLN A 1 83 ? 14.146 -0.699 -5.596 1.00 98.00 83 GLN A CA 1
ATOM 643 C C . GLN A 1 83 ? 13.012 -0.323 -4.633 1.00 98.00 83 GLN A C 1
ATOM 645 O O . GLN A 1 83 ? 12.732 0.858 -4.442 1.00 98.00 83 GLN A O 1
ATOM 650 N N . ILE A 1 84 ? 12.344 -1.320 -4.042 1.00 97.44 84 ILE A N 1
ATOM 651 C CA . ILE A 1 84 ? 11.375 -1.112 -2.960 1.00 97.44 84 ILE A CA 1
ATOM 652 C C . ILE A 1 84 ? 12.100 -0.612 -1.707 1.00 97.44 84 ILE A C 1
ATOM 654 O O . ILE A 1 84 ? 11.626 0.336 -1.096 1.00 97.44 84 ILE A O 1
ATOM 658 N N . GLU A 1 85 ? 13.244 -1.206 -1.362 1.00 97.88 85 GLU A N 1
ATOM 659 C CA . GLU A 1 85 ? 14.076 -0.784 -0.226 1.00 97.88 85 GLU A CA 1
ATOM 660 C C . GLU A 1 85 ? 14.618 0.642 -0.417 1.00 97.88 85 GLU A C 1
ATOM 662 O O . GLU A 1 85 ? 14.528 1.473 0.483 1.00 97.88 85 GLU A O 1
ATOM 667 N N . GLU A 1 86 ? 15.114 0.971 -1.612 1.00 98.31 86 GLU A N 1
ATOM 668 C CA . GLU A 1 86 ? 15.517 2.340 -1.951 1.00 98.31 86 GLU A CA 1
ATOM 669 C C . GLU A 1 86 ? 14.343 3.319 -1.803 1.00 98.31 86 GLU A C 1
ATOM 671 O O . GLU A 1 86 ? 14.480 4.358 -1.158 1.00 98.31 86 GLU A O 1
ATOM 676 N N . TRP A 1 87 ? 13.167 2.967 -2.333 1.00 98.25 87 TRP A N 1
ATOM 677 C CA . TRP A 1 87 ? 11.965 3.787 -2.188 1.00 98.25 87 TRP A CA 1
ATOM 678 C C . TRP A 1 87 ? 11.538 3.945 -0.722 1.00 98.25 87 TRP A C 1
ATOM 680 O O . TRP A 1 87 ? 11.141 5.038 -0.327 1.00 98.25 87 TRP A O 1
ATOM 690 N N . GLU A 1 88 ? 11.622 2.894 0.091 1.00 98.06 88 GLU A N 1
ATOM 691 C CA . GLU A 1 88 ? 11.318 2.943 1.523 1.00 98.06 88 GLU A CA 1
ATOM 692 C C . GLU A 1 88 ? 12.235 3.926 2.250 1.00 98.06 88 GLU A C 1
ATOM 694 O O . GLU A 1 88 ? 11.737 4.817 2.935 1.00 98.06 88 GLU A O 1
ATOM 699 N N . ASN A 1 89 ? 13.547 3.840 2.017 1.00 98.25 89 ASN A N 1
ATOM 700 C CA . ASN A 1 89 ? 14.526 4.760 2.595 1.00 98.25 89 ASN A CA 1
ATOM 701 C C . ASN A 1 89 ? 14.263 6.216 2.172 1.00 98.25 89 ASN A C 1
ATOM 703 O O . ASN A 1 89 ? 14.319 7.128 2.993 1.00 98.25 89 ASN A O 1
ATOM 707 N N . GLU A 1 90 ? 13.911 6.454 0.903 1.00 98.12 90 GLU A N 1
ATOM 708 C CA . GLU A 1 90 ? 13.531 7.788 0.412 1.00 98.12 90 GLU A CA 1
ATOM 709 C C . GLU A 1 90 ? 12.234 8.327 1.052 1.00 98.12 90 GLU A C 1
ATOM 711 O O . GLU A 1 90 ? 12.011 9.540 1.066 1.00 98.12 90 GLU A O 1
ATOM 716 N N . ASN A 1 91 ? 11.360 7.448 1.559 1.00 97.94 91 ASN A N 1
ATOM 717 C CA . ASN A 1 91 ? 10.031 7.790 2.076 1.00 97.94 91 ASN A CA 1
ATOM 718 C C . ASN A 1 91 ? 9.881 7.559 3.590 1.00 97.94 91 ASN A C 1
ATOM 720 O O . ASN A 1 91 ? 8.771 7.717 4.108 1.00 97.94 91 ASN A O 1
ATOM 724 N N . GLU A 1 92 ? 10.967 7.256 4.308 1.00 97.88 92 GLU A N 1
ATOM 725 C CA . GLU A 1 92 ? 10.976 6.938 5.743 1.00 97.88 92 GLU A CA 1
ATOM 726 C C . GLU A 1 92 ? 10.133 7.926 6.579 1.00 97.88 92 GLU A C 1
ATOM 728 O O . GLU A 1 92 ? 9.202 7.469 7.248 1.00 97.88 92 GLU A O 1
ATOM 733 N N . PRO A 1 93 ? 10.290 9.266 6.473 1.00 98.00 93 PRO A N 1
ATOM 734 C CA . PRO A 1 93 ? 9.487 10.194 7.278 1.00 98.00 93 PRO A CA 1
ATOM 735 C C . PRO A 1 93 ? 7.973 10.095 7.021 1.00 98.00 93 PRO A C 1
ATOM 737 O O . PRO A 1 93 ? 7.149 10.301 7.918 1.00 98.00 93 PRO A O 1
ATOM 740 N N . ALA A 1 94 ? 7.572 9.787 5.784 1.00 96.56 94 ALA A N 1
ATOM 741 C CA . ALA A 1 94 ? 6.167 9.604 5.433 1.00 96.56 94 ALA A CA 1
ATOM 742 C C . ALA A 1 94 ? 5.620 8.275 5.976 1.00 96.56 94 ALA A C 1
ATOM 744 O O . ALA A 1 94 ? 4.470 8.226 6.422 1.00 96.56 94 ALA A O 1
ATOM 745 N N . LEU A 1 95 ? 6.441 7.222 5.981 1.00 97.94 95 LEU A N 1
ATOM 746 C CA . LEU A 1 95 ? 6.101 5.909 6.532 1.00 97.94 95 LEU A CA 1
ATOM 747 C C . LEU A 1 95 ? 6.003 5.942 8.063 1.00 97.94 95 LEU A C 1
ATOM 749 O O . LEU A 1 95 ? 5.051 5.397 8.625 1.00 97.94 95 LEU A O 1
ATOM 753 N N . GLU A 1 96 ? 6.894 6.664 8.746 1.00 98.06 96 GLU A N 1
ATOM 754 C CA . GLU A 1 96 ? 6.789 6.920 10.187 1.00 98.06 96 GLU A CA 1
ATOM 755 C C . GLU A 1 96 ? 5.479 7.633 10.530 1.00 98.06 96 GLU A C 1
ATOM 757 O O . GLU A 1 96 ? 4.733 7.211 11.423 1.00 98.06 96 GLU A O 1
ATOM 762 N N . LYS A 1 97 ? 5.144 8.684 9.769 1.00 96.75 97 LYS A N 1
ATOM 763 C CA . LYS A 1 97 ? 3.874 9.401 9.918 1.00 96.75 97 LYS A CA 1
ATOM 764 C C . LYS A 1 97 ? 2.679 8.486 9.663 1.00 96.75 97 LYS A C 1
ATOM 766 O O . LYS A 1 97 ? 1.701 8.566 10.404 1.00 96.75 97 LYS A O 1
ATOM 771 N N . LEU A 1 98 ? 2.736 7.613 8.658 1.00 96.94 98 LEU A N 1
ATOM 772 C CA . LEU A 1 98 ? 1.688 6.627 8.388 1.00 96.94 98 LEU A CA 1
ATOM 773 C C . LEU A 1 98 ? 1.500 5.681 9.582 1.00 96.94 98 LEU A C 1
ATOM 775 O O . LEU A 1 98 ? 0.373 5.503 10.047 1.00 96.94 98 LEU A O 1
ATOM 779 N N . GLY A 1 99 ? 2.588 5.131 10.124 1.00 97.19 99 GLY A N 1
ATOM 780 C CA . GLY A 1 99 ? 2.554 4.270 11.306 1.00 97.19 99 GLY A CA 1
ATOM 781 C C . GLY A 1 99 ? 1.971 4.981 12.531 1.00 97.19 99 GLY A C 1
ATOM 782 O O . GLY A 1 99 ? 1.141 4.415 13.248 1.00 97.19 99 GLY A O 1
ATOM 783 N N . TRP A 1 100 ? 2.343 6.243 12.749 1.00 97.81 100 TRP A N 1
ATOM 784 C CA . TRP A 1 100 ? 1.762 7.077 13.800 1.00 97.81 100 TRP A CA 1
ATOM 785 C C . TRP A 1 100 ? 0.261 7.323 13.578 1.00 97.81 100 TRP A C 1
ATOM 787 O O . TRP A 1 100 ? -0.529 7.114 14.499 1.00 97.81 100 TRP A O 1
ATOM 797 N N . LEU A 1 101 ? -0.157 7.684 12.359 1.00 97.06 101 LEU A N 1
ATOM 798 C CA . LEU A 1 101 ? -1.562 7.927 12.016 1.00 97.06 101 LEU A CA 1
ATOM 799 C C . LEU A 1 101 ? -2.425 6.681 12.225 1.00 97.06 101 LEU A C 1
ATOM 801 O O . LEU A 1 101 ? -3.488 6.783 12.832 1.00 97.06 101 LEU A O 1
ATOM 805 N N . ILE A 1 102 ? -1.968 5.501 11.794 1.00 97.00 102 ILE A N 1
ATOM 806 C CA . ILE A 1 102 ? -2.692 4.236 12.001 1.00 97.00 102 ILE A CA 1
ATOM 807 C C . ILE A 1 102 ? -2.915 3.982 13.498 1.00 97.00 102 ILE A C 1
ATOM 809 O O . ILE A 1 102 ? -4.023 3.612 13.900 1.00 97.00 102 ILE A O 1
ATOM 813 N N . LYS A 1 103 ? -1.903 4.233 14.343 1.00 97.00 103 LYS A N 1
ATOM 814 C CA . LYS A 1 103 ? -2.029 4.109 15.806 1.00 97.00 103 LYS A CA 1
ATOM 815 C C . LYS A 1 103 ? -3.068 5.082 16.371 1.00 97.00 103 LYS A C 1
ATOM 817 O O . LYS A 1 103 ? -3.917 4.656 17.152 1.00 97.00 103 LYS A O 1
ATOM 822 N N . GLN A 1 104 ? -3.039 6.350 15.953 1.00 96.06 104 GLN A N 1
ATOM 823 C CA . GLN A 1 104 ? -4.001 7.363 16.409 1.00 96.06 104 GLN A CA 1
ATOM 824 C C . GLN A 1 104 ? -5.435 7.034 15.983 1.00 96.06 104 GLN A C 1
ATOM 826 O O . GLN A 1 104 ? -6.339 7.037 16.814 1.00 96.06 104 GLN A O 1
ATOM 831 N N . ILE A 1 105 ? -5.641 6.680 14.711 1.00 95.62 105 ILE A N 1
ATOM 832 C CA . ILE A 1 105 ? -6.953 6.280 14.182 1.00 95.62 105 ILE A CA 1
ATOM 833 C C . ILE A 1 105 ? -7.493 5.085 14.971 1.00 95.62 105 ILE A C 1
ATOM 835 O O . ILE A 1 105 ? -8.655 5.083 15.365 1.00 95.62 105 ILE A O 1
ATOM 839 N N . THR A 1 106 ? -6.645 4.089 15.240 1.00 94.31 106 THR A N 1
ATOM 840 C CA . THR A 1 106 ? -7.037 2.894 15.998 1.00 94.31 106 THR A CA 1
ATOM 841 C C . THR A 1 106 ? -7.441 3.234 17.432 1.00 94.31 106 THR A C 1
ATOM 843 O O . THR A 1 106 ? -8.425 2.687 17.926 1.00 94.31 106 THR A O 1
ATOM 846 N N . ALA A 1 107 ? -6.706 4.124 18.105 1.00 94.44 107 ALA A N 1
ATOM 847 C CA . ALA A 1 107 ? -7.039 4.569 19.457 1.00 94.44 107 ALA A CA 1
ATOM 848 C C . ALA A 1 107 ? -8.396 5.291 19.486 1.00 94.44 107 ALA A C 1
ATOM 850 O O . ALA A 1 107 ? -9.294 4.872 20.211 1.00 94.44 107 ALA A O 1
ATOM 851 N N . ILE A 1 108 ? -8.591 6.278 18.606 1.00 94.06 108 ILE A N 1
ATOM 852 C CA . ILE A 1 108 ? -9.850 7.031 18.516 1.00 94.06 108 ILE A CA 1
ATOM 853 C C . ILE A 1 108 ? -11.022 6.103 18.169 1.00 94.06 108 ILE A C 1
ATOM 855 O O . ILE A 1 108 ? -12.097 6.218 18.751 1.00 94.06 108 ILE A O 1
ATOM 859 N N . ALA A 1 109 ? -10.831 5.152 17.251 1.00 91.50 109 ALA A N 1
ATOM 860 C CA . ALA A 1 109 ? -11.874 4.197 16.888 1.00 91.50 109 ALA A CA 1
ATOM 861 C C . ALA A 1 109 ? -12.296 3.314 18.072 1.00 91.50 109 ALA A C 1
ATOM 863 O O . ALA A 1 109 ? -13.483 3.020 18.209 1.00 91.50 109 ALA A O 1
ATOM 864 N N . LYS A 1 110 ? -11.361 2.920 18.948 1.00 90.06 110 LYS A N 1
ATOM 865 C CA . LYS A 1 110 ? -11.679 2.190 20.186 1.00 90.06 110 LYS A CA 1
ATOM 866 C C . LYS A 1 110 ? -12.505 3.051 21.141 1.00 90.06 110 LYS A C 1
ATOM 868 O O . LYS A 1 110 ? -13.524 2.572 21.633 1.00 90.06 110 LYS A O 1
ATOM 873 N N . ASP A 1 111 ? -12.131 4.316 21.316 1.00 90.56 111 ASP A N 1
ATOM 874 C CA . ASP A 1 111 ? -12.865 5.266 22.164 1.00 90.56 111 ASP A CA 1
ATOM 875 C C . ASP A 1 111 ? -14.272 5.571 21.615 1.00 90.56 111 ASP A C 1
ATOM 877 O O . ASP A 1 111 ? -15.203 5.828 22.375 1.00 90.56 111 ASP A O 1
ATOM 881 N N . CYS A 1 112 ? -14.463 5.458 20.296 1.00 88.31 112 CYS A N 1
ATOM 882 C CA . CYS A 1 112 ? -15.761 5.588 19.626 1.00 88.31 112 CYS A CA 1
ATOM 883 C C . CYS A 1 112 ? -16.617 4.302 19.658 1.00 88.31 112 CYS A C 1
ATOM 885 O O . CYS A 1 112 ? -17.601 4.203 18.926 1.00 88.31 112 CYS A O 1
ATOM 887 N N . GLY A 1 113 ? -16.267 3.296 20.466 1.00 85.06 113 GLY A N 1
ATOM 888 C CA . GLY A 1 113 ? -17.022 2.039 20.556 1.00 85.06 113 GLY A CA 1
ATOM 889 C C . GLY A 1 113 ? -16.679 1.017 19.466 1.00 85.06 113 GLY A C 1
ATOM 890 O O . GLY A 1 113 ? -17.474 0.121 19.183 1.00 85.06 113 GLY A O 1
ATOM 891 N N . GLY A 1 114 ? -15.498 1.137 18.856 1.00 85.81 114 GLY A N 1
ATOM 892 C CA . GLY A 1 114 ? -14.982 0.214 17.842 1.00 85.81 114 GLY A CA 1
ATOM 893 C C . GLY A 1 114 ? -15.310 0.597 16.397 1.00 85.81 114 GLY A C 1
ATOM 894 O O . GLY A 1 114 ? -15.028 -0.189 15.492 1.00 85.81 114 GLY A O 1
ATOM 895 N N . GLN A 1 115 ? -15.884 1.779 16.160 1.00 86.88 115 GLN A N 1
ATOM 896 C CA . GLN A 1 115 ? -16.230 2.273 14.828 1.00 86.88 115 GLN A CA 1
ATOM 897 C C . GLN A 1 115 ? -15.971 3.779 14.720 1.00 86.88 115 GLN A C 1
ATOM 899 O O . GLN A 1 115 ? -16.379 4.558 15.577 1.00 86.88 115 GLN A O 1
ATOM 904 N N . ALA A 1 116 ? -15.304 4.194 13.645 1.00 91.88 116 ALA A N 1
ATOM 905 C CA . ALA A 1 116 ? -15.066 5.599 13.344 1.00 91.88 116 ALA A CA 1
ATOM 906 C C . ALA A 1 116 ? -15.005 5.826 11.832 1.00 91.88 116 ALA A C 1
ATOM 908 O O . ALA A 1 116 ? -14.544 4.967 11.077 1.00 91.88 116 ALA A O 1
ATOM 909 N N . LYS A 1 117 ? -15.429 7.012 11.399 1.00 93.56 117 LYS A N 1
ATOM 910 C CA . LYS A 1 117 ? -15.236 7.509 10.039 1.00 93.56 117 LYS A CA 1
ATOM 911 C C . LYS A 1 117 ? -13.933 8.301 9.983 1.00 93.56 117 LYS A C 1
ATOM 913 O O . LYS A 1 117 ? -13.722 9.197 10.799 1.00 93.56 117 LYS A O 1
ATOM 918 N N . VAL A 1 118 ? -13.099 7.990 8.994 1.00 95.19 118 VAL A N 1
ATOM 919 C CA . VAL A 1 118 ? -11.845 8.695 8.698 1.00 95.19 118 VAL A CA 1
ATOM 920 C C . VAL A 1 118 ? -12.006 9.456 7.385 1.00 95.19 118 VAL A C 1
ATOM 922 O O . VAL A 1 118 ? -12.403 8.874 6.378 1.00 95.19 118 VAL A O 1
ATOM 925 N N . GLU A 1 119 ? -11.700 10.749 7.389 1.00 95.69 119 GLU A N 1
ATOM 926 C CA . GLU A 1 119 ? -11.812 11.631 6.226 1.00 95.69 119 GLU A CA 1
ATOM 927 C C . GLU A 1 119 ? -10.578 12.533 6.120 1.00 95.69 119 GLU A C 1
ATOM 929 O O . GLU A 1 119 ? -10.080 13.034 7.125 1.00 95.69 119 GLU A O 1
ATOM 934 N N . TYR A 1 120 ? -10.070 12.739 4.905 1.00 96.81 120 TYR A N 1
ATOM 935 C CA . TYR A 1 120 ? -8.993 13.693 4.652 1.00 96.81 120 TYR A CA 1
ATOM 936 C C . TYR A 1 120 ? -9.583 15.000 4.116 1.00 96.81 120 TYR A C 1
ATOM 938 O O . TYR A 1 120 ? -10.199 15.003 3.052 1.00 96.81 120 TYR A O 1
ATOM 946 N N . ASP A 1 121 ? -9.388 16.094 4.853 1.00 96.00 121 ASP A N 1
ATOM 947 C CA . ASP A 1 121 ? -9.755 17.456 4.456 1.00 96.00 121 ASP A CA 1
ATOM 948 C C . ASP A 1 121 ? -8.562 18.095 3.720 1.00 96.00 121 ASP A C 1
ATOM 950 O O . ASP A 1 121 ? -7.588 18.492 4.373 1.00 96.00 121 ASP A O 1
ATOM 954 N N . PRO A 1 122 ? -8.603 18.213 2.376 1.00 94.38 122 PRO A N 1
ATOM 955 C CA . PRO A 1 122 ? -7.497 18.773 1.608 1.00 94.38 122 PRO A CA 1
ATOM 956 C C . PRO A 1 122 ? -7.333 20.284 1.811 1.00 94.38 122 PRO A C 1
ATOM 958 O O . PRO A 1 122 ? -6.230 20.790 1.632 1.00 94.38 122 PRO A O 1
ATOM 961 N N . GLN A 1 123 ? -8.393 21.008 2.193 1.00 94.69 123 GLN A N 1
ATOM 962 C CA . GLN A 1 123 ? -8.324 22.456 2.430 1.00 94.69 123 GLN A CA 1
ATOM 963 C C . GLN A 1 123 ? -7.607 22.750 3.747 1.00 94.69 123 GLN A C 1
ATOM 965 O O . GLN A 1 123 ? -6.787 23.660 3.838 1.00 94.69 123 GLN A O 1
ATOM 970 N N . GLY A 1 124 ? -7.902 21.951 4.771 1.00 93.31 124 GLY A N 1
ATOM 971 C CA . GLY A 1 124 ? -7.255 22.028 6.075 1.00 93.31 124 GLY A CA 1
ATOM 972 C C . GLY A 1 124 ? -5.955 21.238 6.202 1.00 93.31 124 GLY A C 1
ATOM 973 O O . GLY A 1 124 ? -5.323 21.333 7.252 1.00 93.31 124 GLY A O 1
ATOM 974 N N . ASN A 1 125 ? -5.588 20.440 5.191 1.00 93.88 125 ASN A N 1
ATOM 975 C CA . ASN A 1 125 ? -4.486 19.471 5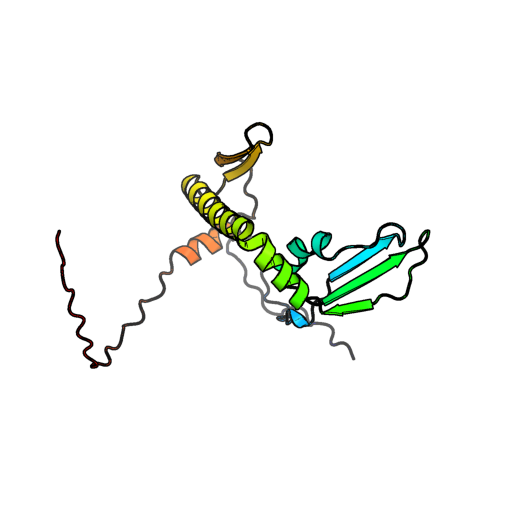.230 1.00 93.88 125 ASN A CA 1
ATOM 976 C C . ASN A 1 125 ? -4.491 18.629 6.522 1.00 93.88 125 ASN A C 1
ATOM 978 O O . ASN A 1 125 ? -3.486 18.511 7.229 1.00 93.88 125 ASN A O 1
ATOM 982 N N . ARG A 1 126 ? -5.658 18.086 6.877 1.00 94.88 126 ARG A N 1
ATOM 983 C CA . ARG A 1 126 ? -5.851 17.349 8.132 1.00 94.88 126 ARG A CA 1
ATOM 984 C C . ARG A 1 126 ? -6.670 16.091 7.932 1.00 94.88 126 ARG A C 1
ATOM 986 O O . ARG A 1 126 ? -7.527 16.014 7.056 1.00 94.88 126 ARG A O 1
ATOM 993 N N . LEU A 1 127 ? -6.419 15.126 8.806 1.00 95.94 127 LEU A N 1
ATOM 994 C CA . LEU A 1 127 ? -7.230 13.929 8.926 1.00 95.94 127 LEU A CA 1
ATOM 995 C C . LEU A 1 127 ? -8.274 14.146 10.024 1.00 95.94 127 LEU A C 1
ATOM 997 O O . LEU A 1 127 ? -7.925 14.485 11.154 1.00 95.94 127 LEU A O 1
ATOM 1001 N N . VAL A 1 128 ? -9.544 13.958 9.689 1.00 94.94 128 VAL A N 1
ATOM 1002 C CA . VAL A 1 128 ? -10.673 14.046 10.614 1.00 94.94 128 VAL A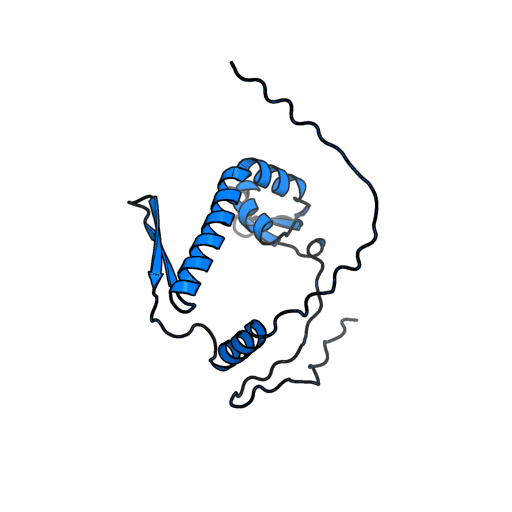 CA 1
ATOM 1003 C C . VAL A 1 128 ? -11.134 12.630 10.930 1.00 94.94 128 VAL A C 1
ATOM 1005 O O . VAL A 1 128 ? -11.507 11.876 10.033 1.00 94.94 128 VAL A O 1
ATOM 1008 N N . VAL A 1 129 ? -11.105 12.273 12.213 1.00 94.50 129 VAL A N 1
ATOM 1009 C CA . VAL A 1 129 ? -11.650 11.011 12.722 1.00 94.50 129 VAL A CA 1
ATOM 1010 C C . VAL A 1 129 ? -12.858 11.348 13.584 1.00 94.50 129 VAL A C 1
ATOM 1012 O O . VAL A 1 129 ? -12.758 12.160 14.500 1.00 94.50 129 VAL A O 1
ATOM 1015 N N . SER A 1 130 ? -14.008 10.763 13.266 1.00 92.31 130 SER A N 1
ATOM 1016 C CA . SER A 1 130 ? -15.277 11.044 13.947 1.00 92.31 130 SER A CA 1
ATOM 1017 C C . SER A 1 130 ? -16.004 9.747 14.301 1.00 92.31 130 SER A C 1
ATOM 1019 O O . SER A 1 130 ? -15.841 8.761 13.575 1.00 92.31 130 SER A O 1
ATOM 1021 N N . PRO A 1 131 ? -16.798 9.717 15.389 1.00 90.56 131 PRO A N 1
ATOM 1022 C CA . PRO A 1 131 ? -17.646 8.571 15.685 1.00 90.56 131 PRO A CA 1
ATOM 1023 C C . PRO A 1 131 ? -18.571 8.281 14.506 1.00 90.56 131 PRO A C 1
ATOM 1025 O O . PRO A 1 131 ? -19.156 9.199 13.929 1.00 90.56 131 PRO A O 1
ATOM 1028 N N . ASP A 1 132 ? -18.717 7.008 14.161 1.00 85.88 132 ASP A N 1
ATOM 1029 C CA . ASP A 1 132 ? -19.643 6.577 13.122 1.00 85.88 132 ASP A CA 1
ATOM 1030 C C . ASP A 1 132 ? -20.688 5.638 13.726 1.00 85.88 132 ASP A C 1
ATOM 1032 O O . ASP A 1 132 ? -20.363 4.587 14.271 1.00 85.88 132 ASP A O 1
ATOM 1036 N N . CYS A 1 133 ? -21.954 6.048 13.637 1.00 72.69 133 CYS A N 1
ATOM 1037 C CA . CYS A 1 133 ? -23.120 5.268 14.053 1.00 72.69 133 CYS A CA 1
ATOM 1038 C C . CYS A 1 133 ? -23.750 4.483 12.888 1.00 72.69 133 CYS A C 1
ATOM 1040 O O . CYS A 1 133 ? -24.890 4.019 12.982 1.00 72.69 133 CYS A O 1
ATOM 1042 N N . GLY A 1 134 ? -23.027 4.363 11.771 1.00 75.94 134 GLY A N 1
ATOM 1043 C CA . GLY A 1 134 ? -23.423 3.622 10.588 1.00 75.94 134 GLY A CA 1
ATOM 1044 C C . GLY A 1 134 ? -23.653 2.133 10.844 1.00 75.94 134 GLY A C 1
ATOM 1045 O O . GLY A 1 134 ? -23.403 1.583 11.916 1.00 75.94 134 GLY A O 1
ATOM 1046 N N . LYS A 1 135 ? -24.150 1.442 9.814 1.00 80.00 135 LYS A N 1
ATOM 1047 C CA . LYS A 1 135 ? -24.403 -0.002 9.891 1.00 80.00 135 LYS A CA 1
ATOM 1048 C C . LYS A 1 135 ? -23.109 -0.747 10.222 1.00 80.00 135 LYS A C 1
ATOM 1050 O O . LYS A 1 135 ? -22.057 -0.428 9.681 1.00 80.00 135 LYS A O 1
ATOM 1055 N N . ARG A 1 136 ? -23.215 -1.791 11.045 1.00 80.06 136 ARG A N 1
ATOM 1056 C CA . ARG A 1 136 ? -22.107 -2.722 11.294 1.00 80.06 136 ARG A CA 1
ATOM 1057 C C . ARG A 1 136 ? -21.545 -3.246 9.968 1.00 80.06 136 ARG A C 1
ATOM 1059 O O . ARG A 1 136 ? -22.309 -3.700 9.118 1.00 80.06 136 ARG A O 1
ATOM 1066 N N . MET A 1 137 ? -20.222 -3.188 9.820 1.00 84.06 137 MET A N 1
ATOM 1067 C CA . MET A 1 137 ? -19.513 -3.584 8.593 1.00 84.06 137 MET A CA 1
ATOM 1068 C C . MET A 1 137 ? -19.413 -5.103 8.435 1.00 84.06 137 MET A C 1
ATOM 1070 O O . MET A 1 137 ? -19.252 -5.607 7.327 1.00 84.06 137 MET A O 1
ATOM 1074 N N . LEU A 1 138 ? -19.513 -5.832 9.546 1.00 82.56 138 LEU A N 1
ATOM 1075 C CA . LEU A 1 138 ? -19.391 -7.283 9.582 1.00 82.56 138 LEU A CA 1
ATOM 1076 C C . LEU A 1 138 ? -20.673 -7.941 10.116 1.00 82.56 138 LEU A C 1
ATOM 1078 O O . LEU A 1 138 ? -21.432 -7.324 10.872 1.00 82.56 138 LEU A O 1
ATOM 1082 N N . PRO A 1 139 ? -20.924 -9.208 9.753 1.00 83.75 139 PRO A N 1
ATOM 1083 C CA . PRO A 1 139 ? -21.938 -10.036 10.394 1.00 83.75 139 PRO A CA 1
ATOM 1084 C C . PRO A 1 139 ? -21.821 -10.049 11.931 1.00 83.75 139 PRO A C 1
ATOM 1086 O O . PRO A 1 139 ? -20.724 -10.016 12.491 1.00 83.75 139 PRO A O 1
ATOM 1089 N N . ALA A 1 140 ? -22.964 -10.075 12.628 1.00 81.25 140 ALA A N 1
ATOM 1090 C CA . ALA A 1 140 ? -23.023 -9.939 14.090 1.00 81.25 140 ALA A CA 1
ATOM 1091 C C . ALA A 1 140 ? -22.262 -11.048 14.838 1.00 81.25 140 ALA A C 1
ATOM 1093 O O . ALA A 1 140 ? -21.679 -10.808 15.891 1.00 81.25 140 ALA A O 1
ATOM 1094 N N . ASP A 1 141 ? -22.241 -12.245 14.268 1.00 77.81 141 ASP A N 1
ATOM 1095 C CA . ASP A 1 141 ? -21.540 -13.415 14.780 1.00 77.81 141 ASP A CA 1
ATOM 1096 C C . ASP A 1 141 ? -20.011 -13.270 14.750 1.00 77.81 141 ASP A C 1
ATOM 1098 O O . ASP A 1 141 ? -19.340 -13.780 15.649 1.00 77.81 141 ASP A O 1
ATOM 1102 N N . LEU A 1 142 ? -19.452 -12.524 13.788 1.00 80.62 142 LEU A N 1
ATOM 1103 C CA . LEU A 1 142 ? -18.016 -12.215 13.770 1.00 80.62 142 LEU A CA 1
ATOM 1104 C C . LEU A 1 142 ? -17.618 -11.276 14.913 1.00 80.62 142 LEU A C 1
ATOM 1106 O O . LEU A 1 142 ? -16.602 -11.512 15.565 1.00 80.62 142 LEU A O 1
ATOM 1110 N N . TYR A 1 143 ? -18.444 -10.269 15.218 1.00 79.31 143 TYR A N 1
ATOM 1111 C CA . TYR A 1 143 ? -18.213 -9.407 16.382 1.00 79.31 143 TYR A CA 1
ATOM 1112 C C . TYR A 1 143 ? -18.247 -10.203 17.688 1.00 79.31 143 TYR A C 1
ATOM 1114 O O . TYR A 1 143 ? -17.363 -10.036 18.523 1.00 79.31 143 TYR A O 1
ATOM 1122 N N . SER A 1 144 ? -19.224 -11.101 17.859 1.00 77.88 144 SER A N 1
ATOM 1123 C CA . SER A 1 144 ? -19.304 -11.955 19.049 1.00 77.88 144 SER A CA 1
ATOM 1124 C C . SER A 1 144 ? -18.059 -12.823 19.221 1.00 77.88 144 SER A C 1
ATOM 1126 O O . SER A 1 144 ? -17.559 -12.936 20.335 1.00 77.88 144 SER A O 1
ATOM 1128 N N . LYS A 1 145 ? -17.522 -13.393 18.135 1.00 76.50 145 LYS A N 1
ATOM 1129 C CA . LYS A 1 145 ? -16.306 -14.212 18.190 1.00 76.50 145 LYS A CA 1
ATOM 1130 C C . LYS A 1 145 ? -15.079 -13.410 18.639 1.00 76.50 145 LYS A C 1
ATOM 1132 O O . LYS A 1 145 ? -14.361 -13.854 19.529 1.00 76.50 145 LYS A O 1
ATOM 1137 N N . TRP A 1 146 ? -14.844 -12.235 18.060 1.00 73.69 146 TRP A N 1
ATOM 1138 C CA . TRP A 1 146 ? -13.656 -11.443 18.399 1.00 73.69 146 TRP A CA 1
ATOM 1139 C C . TRP A 1 146 ? -13.733 -10.763 19.765 1.00 73.69 146 TRP A C 1
ATOM 1141 O O . TRP A 1 146 ? -12.703 -10.593 20.409 1.00 73.69 146 TRP A O 1
ATOM 1151 N N . ASN A 1 147 ? -14.936 -10.454 20.253 1.00 68.69 147 ASN A N 1
ATOM 1152 C CA . ASN A 1 147 ? -15.111 -9.919 21.606 1.00 68.69 147 ASN A CA 1
ATOM 1153 C C . ASN A 1 147 ? -14.819 -10.976 22.695 1.00 68.69 147 ASN A C 1
ATOM 1155 O O . ASN A 1 147 ? -14.456 -10.634 23.818 1.00 68.69 147 ASN A O 1
ATOM 1159 N N . ILE A 1 148 ? -14.966 -12.266 22.360 1.00 57.62 148 ILE A N 1
ATOM 1160 C CA . ILE A 1 148 ? -14.603 -13.392 23.231 1.00 57.62 148 ILE A CA 1
ATOM 1161 C C . ILE A 1 148 ? -13.074 -13.558 23.276 1.00 57.62 148 ILE A C 1
ATOM 1163 O O . ILE A 1 148 ? -12.511 -13.711 24.359 1.00 57.62 148 ILE A O 1
ATOM 1167 N N . GLU A 1 149 ? -12.385 -13.457 22.133 1.00 51.41 149 GLU A N 1
ATOM 1168 C CA . GLU A 1 149 ? -10.919 -13.591 22.052 1.00 51.41 149 GLU A CA 1
ATOM 1169 C C . GLU A 1 149 ? -10.168 -12.467 22.794 1.00 51.41 149 GLU A C 1
ATOM 1171 O O . GLU A 1 149 ? -9.166 -12.747 23.446 1.00 51.41 149 GLU A O 1
ATOM 1176 N N . SER A 1 150 ? -10.689 -11.232 22.831 1.00 50.19 150 SER A N 1
ATOM 1177 C CA . SER A 1 150 ? -10.094 -10.130 23.614 1.00 50.19 150 SER A CA 1
ATOM 1178 C C . SER A 1 150 ? -10.184 -10.291 25.141 1.00 50.19 150 SER A C 1
ATOM 1180 O O . SER A 1 150 ? -9.618 -9.479 25.872 1.00 50.19 150 SER A O 1
ATOM 1182 N N . SER A 1 151 ? -10.904 -11.305 25.635 1.00 38.59 151 SER A N 1
ATOM 1183 C CA . SER A 1 151 ? -11.012 -11.616 27.069 1.00 38.59 151 SER A CA 1
ATOM 1184 C C . SER A 1 151 ? -10.007 -12.670 27.550 1.00 38.59 151 SER A C 1
ATOM 1186 O O . SER A 1 151 ? -9.783 -12.794 28.755 1.00 38.59 151 SER A O 1
ATOM 1188 N N . TYR A 1 152 ? -9.350 -13.388 26.632 1.00 37.69 152 TYR A N 1
ATOM 1189 C CA . TYR A 1 152 ? -8.262 -14.296 26.978 1.00 37.69 152 TYR A CA 1
ATOM 1190 C C . TYR A 1 152 ? -6.969 -13.490 27.097 1.00 37.69 152 TYR A C 1
ATOM 1192 O O . TYR A 1 152 ? -6.288 -13.215 26.113 1.00 37.69 152 TYR A O 1
ATOM 1200 N N . ARG A 1 153 ? -6.634 -13.092 28.328 1.00 40.91 153 ARG A N 1
ATOM 1201 C CA . ARG A 1 153 ? -5.253 -12.737 28.671 1.00 40.91 153 ARG A CA 1
ATOM 1202 C C . ARG A 1 153 ? -4.397 -13.982 28.450 1.00 40.91 153 ARG A C 1
ATOM 1204 O O . ARG A 1 153 ? -4.744 -15.045 28.967 1.00 40.91 153 ARG A O 1
ATOM 1211 N N . GLU A 1 154 ? -3.305 -13.857 27.700 1.00 39.09 154 GLU A N 1
ATOM 1212 C CA . GLU A 1 154 ? -2.254 -14.871 27.755 1.00 39.09 154 GLU A CA 1
ATOM 1213 C C . GLU A 1 154 ? -1.862 -15.077 29.229 1.00 39.09 154 GLU A C 1
ATOM 1215 O O . GLU A 1 154 ? -1.746 -14.092 29.967 1.00 39.09 154 GLU A O 1
ATOM 1220 N N . PRO A 1 155 ? -1.710 -16.324 29.703 1.00 37.44 155 PRO A N 1
ATOM 1221 C CA . PRO A 1 155 ? -1.098 -16.547 31.000 1.00 37.44 155 PRO A CA 1
ATOM 1222 C C . PRO A 1 155 ? 0.318 -15.967 30.950 1.00 37.44 155 PRO A C 1
ATOM 1224 O O . PRO A 1 155 ? 1.095 -16.335 30.071 1.00 37.44 155 PRO A O 1
ATOM 1227 N N . GLU A 1 156 ? 0.636 -15.059 31.878 1.00 41.41 156 GLU A N 1
ATOM 1228 C CA . GLU A 1 156 ? 2.005 -14.601 32.119 1.00 41.41 156 GLU A CA 1
ATOM 1229 C C . GLU A 1 156 ? 2.903 -15.835 32.238 1.00 41.41 156 GLU A C 1
ATOM 1231 O O . GLU A 1 156 ? 2.822 -16.602 33.201 1.00 41.41 156 GLU A O 1
ATOM 1236 N N . THR A 1 157 ? 3.742 -16.072 31.232 1.00 37.69 157 THR A N 1
ATOM 1237 C CA . THR A 1 157 ? 4.809 -17.057 31.349 1.00 37.69 157 THR A CA 1
ATOM 1238 C C . THR A 1 157 ? 5.766 -16.541 32.408 1.00 37.69 157 THR A C 1
ATOM 1240 O O . THR A 1 157 ? 6.450 -15.540 32.195 1.00 37.69 157 THR A O 1
ATOM 1243 N N . ALA A 1 158 ? 5.760 -17.210 33.561 1.00 34.19 158 ALA A N 1
ATOM 1244 C CA . ALA A 1 158 ? 6.653 -16.952 34.675 1.00 34.19 158 ALA A CA 1
ATOM 1245 C C . ALA A 1 158 ? 8.098 -16.805 34.179 1.00 34.19 158 ALA A C 1
ATOM 1247 O O . ALA A 1 158 ? 8.650 -17.707 33.544 1.00 34.19 158 ALA A O 1
ATOM 1248 N N . ILE A 1 159 ? 8.696 -15.653 34.475 1.00 36.69 159 ILE A N 1
ATOM 1249 C CA . ILE A 1 159 ? 10.119 -15.399 34.287 1.00 36.69 159 ILE A CA 1
ATOM 1250 C C . ILE A 1 159 ? 10.849 -16.351 35.237 1.00 36.69 159 ILE A C 1
ATOM 1252 O O . ILE A 1 159 ? 10.792 -16.190 36.454 1.00 36.69 159 ILE A O 1
ATOM 1256 N N . ILE A 1 160 ? 11.501 -17.375 34.688 1.00 36.84 160 ILE A N 1
ATOM 1257 C CA . ILE A 1 160 ? 12.502 -18.136 35.432 1.00 36.84 160 ILE A CA 1
ATOM 1258 C C . ILE A 1 160 ? 13.743 -17.247 35.478 1.00 36.84 160 ILE A C 1
ATOM 1260 O O . ILE A 1 160 ? 14.432 -17.075 34.472 1.00 36.84 160 ILE A O 1
ATOM 1264 N N . GLU A 1 161 ? 13.989 -16.642 36.638 1.00 34.16 161 GLU A N 1
ATOM 1265 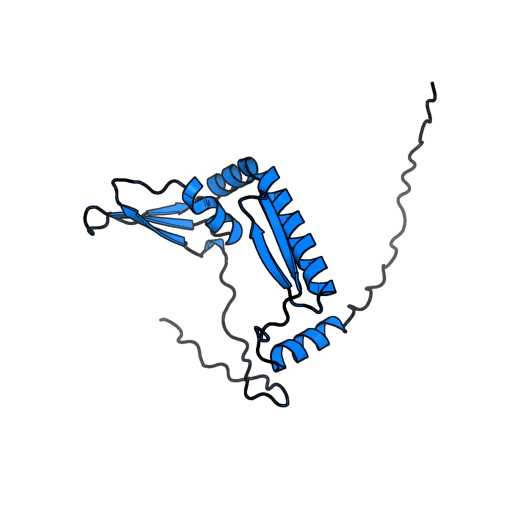C CA . GLU A 1 161 ? 15.238 -15.949 36.931 1.00 34.16 161 GLU A CA 1
ATOM 1266 C C . GLU A 1 161 ? 16.409 -16.933 36.792 1.00 34.16 161 GLU A C 1
ATOM 1268 O O . GLU A 1 161 ? 16.570 -17.856 37.590 1.00 34.16 161 GLU A O 1
ATOM 1273 N N . HIS A 1 162 ? 17.257 -16.719 35.786 1.00 34.66 162 HIS A N 1
ATOM 1274 C CA . HIS A 1 162 ? 18.630 -17.206 35.812 1.00 34.66 162 HIS A CA 1
ATOM 1275 C C . HIS A 1 162 ? 19.542 -16.026 36.132 1.00 34.66 162 HIS A C 1
ATOM 1277 O O . HIS A 1 162 ? 19.661 -15.074 35.363 1.00 34.66 162 HIS A O 1
ATOM 1283 N N . GLY A 1 163 ? 20.119 -16.087 37.331 1.00 31.17 163 GLY A N 1
ATOM 1284 C CA . GLY A 1 163 ? 20.929 -15.033 37.912 1.00 31.17 163 GLY A CA 1
ATOM 1285 C C . GLY A 1 163 ? 22.260 -14.778 37.207 1.00 31.17 163 GLY A C 1
ATOM 1286 O O . GLY A 1 163 ? 22.863 -15.669 36.613 1.00 31.17 163 GLY A O 1
ATOM 1287 N N . GLY A 1 164 ? 22.738 -13.550 37.414 1.00 28.97 164 GLY A N 1
ATOM 1288 C CA . GLY A 1 164 ? 24.157 -13.241 37.551 1.00 28.97 164 GLY A CA 1
ATOM 1289 C C . GLY A 1 164 ? 24.889 -12.798 36.289 1.00 28.97 164 GLY A C 1
ATOM 1290 O O . GLY A 1 164 ? 25.593 -13.591 35.678 1.00 28.97 164 GLY A O 1
ATOM 1291 N N . ALA A 1 165 ? 24.849 -11.496 36.002 1.00 32.19 165 ALA A N 1
ATOM 1292 C CA . ALA A 1 165 ? 26.053 -10.742 35.649 1.00 32.19 165 ALA A CA 1
ATOM 1293 C C . ALA A 1 165 ? 25.825 -9.253 35.953 1.00 32.19 165 ALA A C 1
ATOM 1295 O O . ALA A 1 165 ? 25.042 -8.565 35.304 1.00 32.19 165 ALA A O 1
ATOM 1296 N N . GLU A 1 166 ? 26.496 -8.805 37.005 1.00 31.84 166 GLU A N 1
ATOM 1297 C CA . GLU A 1 166 ? 26.578 -7.442 37.515 1.00 31.84 166 GLU A CA 1
ATOM 1298 C C . GLU A 1 166 ? 27.259 -6.524 36.484 1.00 31.84 166 GLU A C 1
ATOM 1300 O O . GLU A 1 166 ? 28.381 -6.791 36.055 1.00 31.84 166 GLU A O 1
ATOM 1305 N N . PHE A 1 167 ? 26.585 -5.446 36.073 1.00 28.81 167 PHE A N 1
ATOM 1306 C CA . PHE A 1 167 ? 27.193 -4.361 35.300 1.00 28.81 167 PHE A CA 1
ATOM 1307 C C . PHE A 1 167 ? 26.957 -3.047 36.043 1.00 28.81 167 PHE A C 1
ATOM 1309 O O . PHE A 1 167 ? 25.846 -2.517 36.080 1.00 28.81 167 PHE A O 1
ATOM 1316 N N . THR A 1 168 ? 28.008 -2.550 36.689 1.00 31.22 168 THR A N 1
ATOM 1317 C CA . THR A 1 168 ? 28.036 -1.256 37.365 1.00 31.22 168 THR A CA 1
ATOM 1318 C C . THR A 1 168 ? 28.258 -0.147 36.337 1.00 31.22 168 THR A C 1
ATOM 1320 O O . THR A 1 168 ? 29.216 -0.174 35.568 1.00 31.22 168 THR A O 1
ATOM 1323 N N . ALA A 1 169 ? 27.375 0.852 36.325 1.00 32.25 169 ALA A N 1
ATOM 1324 C CA . ALA A 1 169 ? 27.572 2.090 35.579 1.00 32.25 169 ALA A CA 1
ATOM 1325 C C . ALA A 1 169 ? 27.600 3.265 36.565 1.00 32.25 169 ALA A C 1
ATOM 1327 O O . ALA A 1 169 ? 26.584 3.620 37.161 1.00 32.25 169 ALA A O 1
ATOM 1328 N N . GLU A 1 170 ? 28.785 3.849 36.754 1.00 31.64 170 GLU A N 1
ATOM 1329 C CA . GLU A 1 170 ? 28.973 5.112 37.467 1.00 31.64 170 GLU A CA 1
ATOM 1330 C C . GLU A 1 170 ? 28.411 6.273 36.632 1.00 31.64 170 GLU A C 1
ATOM 1332 O O . GLU A 1 170 ? 28.848 6.514 35.505 1.00 31.64 170 GLU A O 1
ATOM 1337 N N . VAL A 1 171 ? 27.479 7.038 37.203 1.00 35.12 171 VAL A N 1
ATOM 1338 C CA . VAL A 1 171 ? 27.056 8.334 36.659 1.00 35.12 171 VAL A CA 1
ATOM 1339 C C . VAL A 1 171 ? 27.892 9.420 37.332 1.00 35.12 171 VAL A C 1
ATOM 1341 O O . VAL A 1 171 ? 27.726 9.703 38.516 1.00 35.12 171 VAL A O 1
ATOM 1344 N N . LYS A 1 172 ? 28.803 10.036 36.572 1.00 34.66 172 LYS A N 1
ATOM 1345 C CA . LYS A 1 172 ? 29.485 11.271 36.973 1.00 34.66 172 LYS A CA 1
ATOM 1346 C C . LYS A 1 172 ? 28.594 12.464 36.650 1.00 34.66 172 LYS A C 1
ATOM 1348 O O . LYS A 1 172 ? 28.446 12.849 35.493 1.00 34.66 172 LYS A O 1
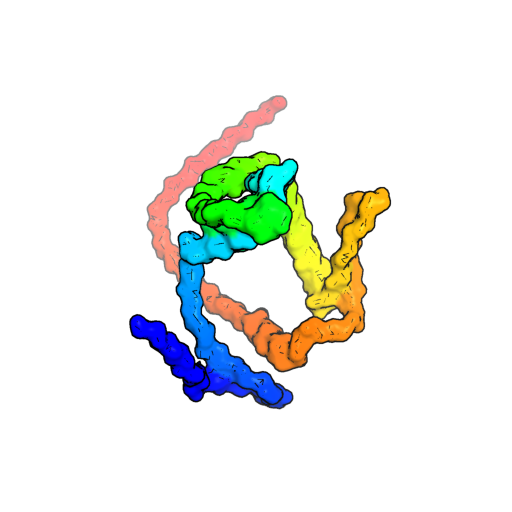ATOM 1353 N N . GLU A 1 173 ? 28.024 13.058 37.686 1.00 34.97 173 GLU A N 1
ATOM 1354 C CA . GLU A 1 173 ? 27.374 14.359 37.606 1.00 34.97 173 GLU A CA 1
ATOM 1355 C C . GLU A 1 173 ? 28.454 15.441 37.482 1.00 34.97 173 GLU A C 1
ATOM 1357 O O . GLU A 1 173 ? 29.298 15.596 38.365 1.00 34.97 173 GLU A O 1
ATOM 1362 N N . THR A 1 174 ? 28.462 16.173 36.366 1.00 36.19 174 THR A N 1
ATOM 1363 C CA . THR A 1 174 ? 29.298 17.372 36.220 1.00 36.19 174 THR A CA 1
ATOM 1364 C C . THR A 1 174 ? 28.368 18.560 36.076 1.00 36.19 174 THR A C 1
ATOM 1366 O O . THR A 1 174 ? 27.689 18.719 35.065 1.00 36.19 174 THR A O 1
ATOM 1369 N N . ARG A 1 175 ? 28.310 19.363 37.136 1.00 34.50 175 ARG A N 1
ATOM 1370 C CA . ARG A 1 175 ? 27.606 20.637 37.195 1.00 34.50 175 ARG A CA 1
ATOM 1371 C C . ARG A 1 175 ? 28.635 21.742 36.981 1.00 34.50 175 ARG A C 1
ATOM 1373 O O . ARG A 1 175 ? 29.584 21.830 37.756 1.00 34.50 175 ARG A O 1
ATOM 1380 N N . ASN A 1 176 ? 28.442 22.539 35.936 1.00 41.47 176 ASN A N 1
ATOM 1381 C CA . ASN A 1 176 ? 28.720 23.976 35.906 1.00 41.47 176 ASN A CA 1
ATOM 1382 C C . ASN A 1 176 ? 27.975 24.601 34.731 1.00 41.47 176 ASN A C 1
ATOM 1384 O O . ASN A 1 176 ? 28.181 24.122 33.596 1.00 41.47 176 ASN A O 1
#

Foldseek 3Di:
DDPDDDDAPDWDDQPPDPDTDGDDDDDDPLAPDEDEDEEAPVDDDDCLNCLVVCLVSVHQWYWYWHDDVPHTDDIDIDRCVVVSVVSCVVCVVVVVVVVVVVVVLCVVCVVLVNDWDWDQDPVVRDIDIGRDPDDDPDDPSVVVVVVVVVPDDDPPPDPPDDDDDDDDDDDDDDDD

Radius of gyration: 25.38 Å; chains: 1; bounding box: 57×57×67 Å

pLDDT: mean 80.07, std 21.87, range [28.81, 98.31]

Organism: NCBI:txid1081107

Secondary structure (DSSP, 8-state):
----PPPPS--EEPTT---EE-----PPPGGG-EEEEEEETTS---GGGTHHHHHHTT--EEEEEEEETTEEPPPEEEE-HHHHHHHHHHHHHHHHHHHHHHHHHHHHHHHTTS-EEEEEETTTTEEEEEE--SPPSS-HHHHHHHHHHTT-PPP---------------------